Protein AF-A0A090QNX9-F1 (afdb_monomer)

Mean predicted aligned error: 8.04 Å

Organism: NCBI:txid754436

Structure (mmCIF, N/CA/C/O backbone):
data_AF-A0A090QNX9-F1
#
_entry.id   AF-A0A090QNX9-F1
#
loop_
_atom_site.group_PDB
_atom_site.id
_atom_site.type_symbol
_atom_site.label_atom_id
_atom_site.label_alt_id
_atom_site.label_comp_id
_atom_site.label_asym_id
_atom_site.label_entity_id
_atom_site.label_seq_id
_atom_site.pdbx_PDB_ins_code
_atom_site.Cartn_x
_atom_site.Cartn_y
_atom_site.Cartn_z
_atom_site.occupancy
_atom_site.B_iso_or_equiv
_atom_site.auth_seq_id
_atom_site.auth_comp_id
_atom_site.auth_asym_id
_atom_site.auth_atom_id
_atom_site.pdbx_PDB_model_num
ATOM 1 N N . MET A 1 1 ? -19.738 -17.031 10.762 1.00 39.97 1 MET A N 1
ATOM 2 C CA . MET A 1 1 ? -19.616 -15.689 10.153 1.00 39.97 1 MET A CA 1
ATOM 3 C C . MET A 1 1 ? -18.270 -15.121 10.585 1.00 39.97 1 MET A C 1
ATOM 5 O O . MET A 1 1 ? -18.119 -14.813 11.758 1.00 39.97 1 MET A O 1
ATOM 9 N N . LYS A 1 2 ? -17.248 -15.133 9.717 1.00 42.94 2 LYS A N 1
ATOM 10 C CA . LYS A 1 2 ? -15.906 -14.640 10.077 1.00 42.94 2 LYS A CA 1
ATOM 11 C C . LYS A 1 2 ? -15.923 -13.114 10.004 1.00 42.94 2 LYS A C 1
ATOM 13 O O . LYS A 1 2 ? -15.945 -12.558 8.914 1.00 42.94 2 LYS A O 1
ATOM 18 N N . ILE A 1 3 ? -15.971 -12.458 11.161 1.00 47.50 3 ILE A N 1
ATOM 19 C CA . ILE A 1 3 ? -15.735 -11.017 11.266 1.00 47.50 3 ILE A CA 1
ATOM 20 C C . ILE A 1 3 ? -14.233 -10.818 11.064 1.00 47.50 3 ILE A C 1
ATOM 22 O O . ILE A 1 3 ? -13.467 -10.870 12.022 1.00 47.50 3 ILE A O 1
ATOM 26 N N . ASN A 1 4 ? -13.799 -10.646 9.817 1.00 54.09 4 ASN A N 1
ATOM 27 C CA . ASN A 1 4 ? -12.459 -10.140 9.560 1.00 54.09 4 ASN A CA 1
ATOM 28 C C . ASN A 1 4 ? -12.523 -8.629 9.737 1.00 54.09 4 ASN A C 1
ATOM 30 O O . ASN A 1 4 ? -12.951 -7.888 8.857 1.00 54.09 4 ASN A O 1
ATOM 34 N N . LYS A 1 5 ? -12.133 -8.184 10.929 1.00 51.44 5 LYS A N 1
ATOM 35 C CA . LYS A 1 5 ? -11.779 -6.795 11.197 1.00 51.44 5 LYS A CA 1
ATOM 36 C C . LYS A 1 5 ? -10.448 -6.558 10.473 1.00 51.44 5 LYS A C 1
ATOM 38 O O . LYS A 1 5 ? -9.403 -6.590 11.112 1.00 51.44 5 LYS A O 1
ATOM 43 N N . GLN A 1 6 ? -10.483 -6.475 9.140 1.00 62.44 6 GLN A N 1
A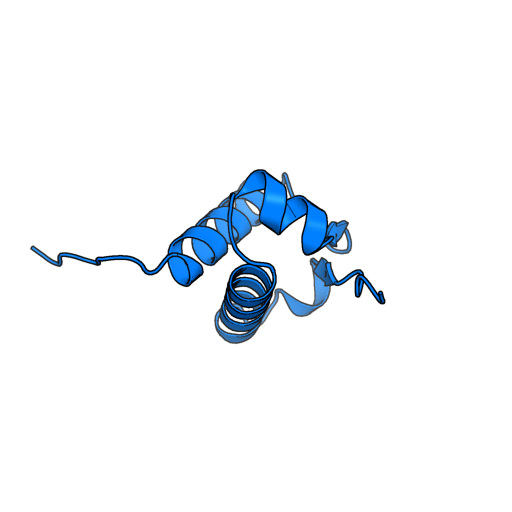TOM 44 C CA . GLN A 1 6 ? -9.270 -6.321 8.341 1.00 62.44 6 GLN A CA 1
ATOM 45 C C . GLN A 1 6 ? -8.542 -5.079 8.840 1.00 62.44 6 GLN A C 1
ATOM 47 O O . GLN A 1 6 ? -9.122 -3.988 8.909 1.00 62.44 6 GLN A O 1
ATOM 52 N N . SER A 1 7 ? -7.294 -5.263 9.263 1.00 78.62 7 SER A N 1
ATOM 53 C CA . SER A 1 7 ? -6.486 -4.141 9.739 1.00 78.62 7 SER A CA 1
ATOM 54 C C . SER A 1 7 ? -6.312 -3.124 8.611 1.00 78.62 7 SER A C 1
ATOM 56 O O . SER A 1 7 ? -6.421 -3.470 7.437 1.00 78.62 7 SER A O 1
ATOM 58 N N . LEU A 1 8 ? -6.028 -1.864 8.950 1.00 79.31 8 LEU A N 1
ATOM 59 C CA . LEU A 1 8 ? -5.720 -0.834 7.944 1.00 79.31 8 LEU A CA 1
ATOM 60 C C . LEU A 1 8 ? -4.603 -1.287 6.990 1.00 79.31 8 LEU A C 1
ATOM 62 O O . LEU A 1 8 ? -4.620 -0.960 5.810 1.00 79.31 8 LEU A O 1
ATOM 66 N N . GLU A 1 9 ? -3.671 -2.091 7.505 1.00 79.50 9 GLU A N 1
ATOM 67 C CA . GLU A 1 9 ? -2.651 -2.776 6.717 1.00 79.50 9 GLU A CA 1
ATOM 68 C C . GLU A 1 9 ? -3.259 -3.713 5.664 1.00 79.50 9 GLU A C 1
ATOM 70 O O . GLU A 1 9 ? -2.984 -3.548 4.484 1.00 79.50 9 GLU A O 1
ATOM 75 N N . GLU A 1 10 ? -4.128 -4.645 6.064 1.00 81.00 10 GLU A N 1
ATOM 76 C CA . GLU A 1 10 ? -4.749 -5.605 5.142 1.00 81.00 10 GLU A CA 1
ATOM 77 C C . GLU A 1 10 ? -5.632 -4.923 4.096 1.00 81.00 10 GLU A C 1
ATOM 79 O O . GLU A 1 10 ? -5.667 -5.355 2.948 1.00 81.00 10 GLU A O 1
ATOM 84 N N . GLN A 1 11 ? -6.327 -3.847 4.470 1.00 83.94 11 G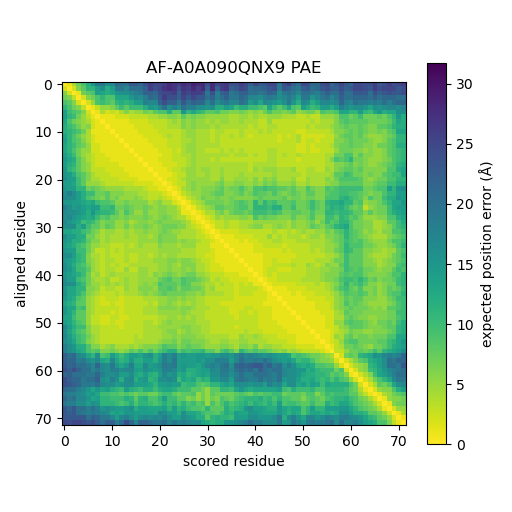LN A N 1
ATOM 85 C CA . GLN A 1 11 ? -7.121 -3.060 3.525 1.00 83.94 11 GLN A CA 1
ATOM 86 C C . GLN A 1 11 ? -6.229 -2.385 2.476 1.00 83.94 11 GLN A C 1
ATOM 88 O O . GLN A 1 11 ? -6.543 -2.428 1.288 1.00 83.94 11 GLN A O 1
ATOM 93 N N . ALA A 1 12 ? -5.090 -1.821 2.888 1.00 82.00 12 ALA A N 1
ATOM 94 C CA . ALA A 1 12 ? -4.112 -1.260 1.960 1.00 82.00 12 ALA A CA 1
ATOM 95 C C . ALA A 1 12 ? -3.477 -2.340 1.069 1.00 82.00 12 ALA A C 1
ATOM 97 O O . ALA A 1 12 ? -3.318 -2.134 -0.133 1.00 82.00 12 ALA A O 1
ATOM 98 N N . THR A 1 13 ? -3.150 -3.502 1.638 1.00 82.44 13 THR A N 1
ATOM 99 C CA . THR A 1 13 ? -2.636 -4.666 0.905 1.00 82.44 13 THR A CA 1
ATOM 100 C C . THR A 1 13 ? -3.640 -5.150 -0.142 1.00 82.44 13 THR A C 1
ATOM 102 O O . THR A 1 13 ? -3.254 -5.369 -1.291 1.00 82.44 13 THR A O 1
ATOM 105 N N . ASP A 1 14 ? -4.923 -5.276 0.209 1.00 83.75 14 ASP A N 1
ATOM 106 C CA . ASP A 1 14 ? -5.961 -5.702 -0.734 1.00 83.75 14 ASP A CA 1
ATOM 107 C C . ASP A 1 14 ? -6.212 -4.649 -1.818 1.00 83.75 14 ASP A C 1
ATOM 109 O O . ASP A 1 14 ? -6.291 -4.998 -2.992 1.00 83.75 14 ASP A O 1
ATOM 113 N N . TYR A 1 15 ? -6.223 -3.359 -1.471 1.00 82.88 15 TYR A N 1
ATOM 114 C CA . TYR A 1 15 ? -6.333 -2.276 -2.451 1.00 82.88 15 TYR A CA 1
ATOM 115 C C . TYR A 1 15 ? -5.196 -2.306 -3.480 1.00 82.88 15 TYR A C 1
ATOM 117 O O . TYR A 1 15 ? -5.436 -2.265 -4.688 1.00 82.88 15 TYR A O 1
ATOM 125 N N . LEU A 1 16 ? -3.954 -2.449 -3.013 1.00 78.31 16 LEU A N 1
ATOM 126 C CA . LEU A 1 16 ? -2.785 -2.589 -3.881 1.00 78.31 16 LEU A CA 1
ATOM 127 C C . LEU A 1 16 ? -2.897 -3.822 -4.774 1.00 78.31 16 LEU A C 1
ATOM 129 O O . LEU A 1 16 ? -2.659 -3.750 -5.978 1.00 78.31 16 LEU A O 1
ATOM 133 N N . ARG A 1 17 ? -3.317 -4.955 -4.204 1.00 79.00 17 ARG A N 1
ATOM 134 C CA . ARG A 1 17 ? -3.578 -6.176 -4.966 1.00 79.00 17 ARG A CA 1
ATOM 135 C C . ARG A 1 17 ? -4.633 -5.939 -6.045 1.00 79.00 17 ARG A C 1
ATOM 137 O O . ARG A 1 17 ? -4.435 -6.386 -7.171 1.00 79.00 17 ARG A O 1
ATOM 144 N N . GLN A 1 18 ? -5.731 -5.258 -5.724 1.00 82.62 18 GLN A N 1
ATOM 145 C CA . GLN A 1 18 ? -6.772 -4.927 -6.691 1.00 82.62 18 GLN A CA 1
ATOM 146 C C . GLN A 1 18 ? -6.214 -4.052 -7.814 1.00 82.62 18 GLN A C 1
ATOM 148 O O . GLN A 1 18 ? -6.470 -4.364 -8.969 1.00 82.62 18 GLN A O 1
ATOM 153 N N . GLN A 1 19 ? -5.417 -3.018 -7.529 1.00 77.81 19 GLN A N 1
AT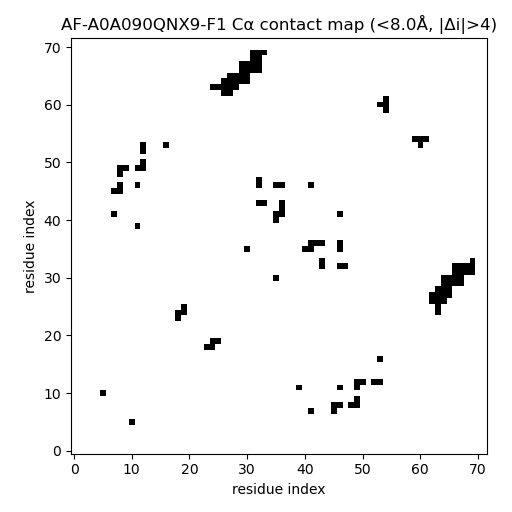OM 154 C CA . GLN A 1 19 ? -4.801 -2.211 -8.590 1.00 77.81 19 GLN A CA 1
ATOM 155 C C . GLN A 1 19 ? -3.874 -3.035 -9.495 1.00 77.81 19 GLN A C 1
ATOM 157 O O . GLN A 1 19 ? -3.918 -2.887 -10.713 1.00 77.81 19 GLN A O 1
ATOM 162 N N . ILE A 1 20 ? -3.094 -3.958 -8.929 1.00 76.50 20 ILE A N 1
ATOM 163 C CA . ILE A 1 20 ? -2.229 -4.852 -9.713 1.00 76.50 20 ILE A CA 1
ATOM 164 C C . ILE A 1 20 ? -3.069 -5.801 -10.583 1.00 76.50 20 ILE A C 1
ATOM 166 O O . ILE A 1 20 ? -2.785 -5.974 -11.765 1.00 76.50 20 ILE A O 1
ATOM 170 N N . VAL A 1 21 ? -4.125 -6.404 -10.023 1.00 79.62 21 VAL A N 1
ATOM 171 C CA . VAL A 1 21 ? -5.011 -7.340 -10.742 1.00 79.62 21 VAL A CA 1
ATOM 172 C C . VAL A 1 21 ? -5.838 -6.630 -11.815 1.00 79.62 21 VAL A C 1
ATOM 174 O O . VAL A 1 21 ? -6.046 -7.189 -12.889 1.00 79.62 21 VAL A O 1
ATOM 177 N N . ASN A 1 22 ? -6.280 -5.401 -11.549 1.00 81.69 22 ASN A N 1
ATOM 178 C CA . ASN A 1 22 ? -6.982 -4.562 -12.520 1.00 81.69 22 ASN A CA 1
ATOM 179 C C . ASN A 1 22 ? -6.044 -4.030 -13.618 1.00 81.69 22 ASN A C 1
ATOM 181 O O . ASN A 1 22 ? -6.528 -3.554 -14.642 1.00 81.69 22 ASN A O 1
ATOM 185 N N . GLY A 1 23 ? -4.723 -4.135 -13.432 1.00 73.94 23 GLY A N 1
ATOM 186 C CA . GLY A 1 23 ? -3.721 -3.605 -14.356 1.00 73.94 23 GLY A CA 1
ATOM 187 C C . GLY A 1 23 ? -3.513 -2.092 -14.246 1.00 73.94 23 GLY A C 1
ATOM 188 O O . GLY A 1 23 ? -2.905 -1.510 -15.138 1.00 73.94 23 GLY A O 1
ATOM 189 N N . ASP A 1 24 ? -4.010 -1.472 -13.172 1.00 75.31 24 ASP A N 1
ATOM 190 C CA . ASP A 1 24 ? -3.798 -0.055 -12.853 1.00 75.31 24 ASP A CA 1
ATOM 191 C C . ASP A 1 24 ? -2.354 0.196 -12.391 1.00 75.31 24 ASP A C 1
ATOM 193 O O . ASP A 1 24 ? -1.766 1.216 -12.726 1.00 75.31 24 ASP A O 1
ATOM 197 N N . MET A 1 25 ? -1.752 -0.785 -11.705 1.00 70.44 25 MET A N 1
ATOM 198 C CA . MET A 1 25 ? -0.330 -0.779 -11.350 1.00 70.44 25 MET A CA 1
ATOM 199 C C . MET A 1 25 ? 0.465 -1.693 -12.277 1.00 70.44 25 MET A C 1
ATOM 201 O O . MET A 1 25 ? 0.396 -2.924 -12.180 1.00 70.44 25 MET A O 1
ATOM 205 N N . ALA A 1 26 ? 1.265 -1.087 -13.153 1.00 64.81 26 ALA A N 1
ATOM 206 C CA . ALA A 1 26 ? 2.134 -1.830 -14.054 1.00 64.81 26 ALA A CA 1
ATOM 207 C C . ALA A 1 26 ? 3.379 -2.377 -13.339 1.00 64.81 26 ALA A C 1
ATOM 209 O O . ALA A 1 26 ? 3.893 -1.814 -12.370 1.00 64.81 26 ALA A O 1
ATOM 210 N N . GLN A 1 27 ? 3.923 -3.480 -13.855 1.00 66.44 27 GLN A N 1
ATOM 211 C CA . GLN A 1 27 ? 5.141 -4.053 -13.301 1.00 66.44 27 GLN A CA 1
ATOM 212 C C . GLN A 1 27 ? 6.338 -3.105 -13.498 1.00 66.44 27 GLN A C 1
ATOM 214 O O . GLN A 1 27 ? 6.727 -2.805 -14.625 1.00 66.44 27 GLN A O 1
ATOM 219 N N . GL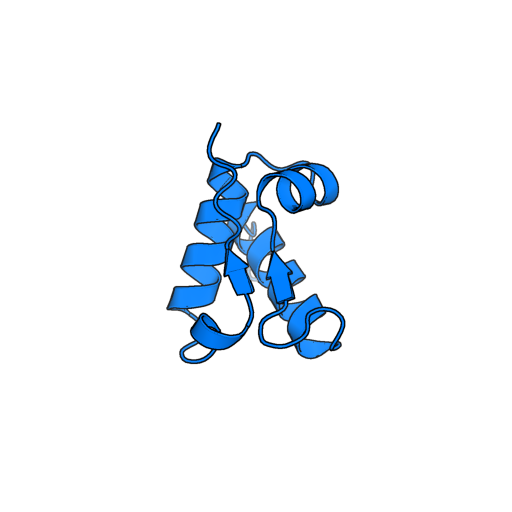Y A 1 28 ? 6.941 -2.654 -12.398 1.00 66.88 28 GLY A N 1
ATOM 220 C CA . GLY A 1 28 ? 8.041 -1.690 -12.377 1.00 66.88 28 GLY A CA 1
ATOM 221 C C . GLY A 1 28 ? 7.590 -0.243 -12.166 1.00 66.88 28 GLY A C 1
ATOM 222 O O . GLY A 1 28 ? 8.440 0.654 -12.164 1.00 66.88 28 GLY A O 1
ATOM 223 N N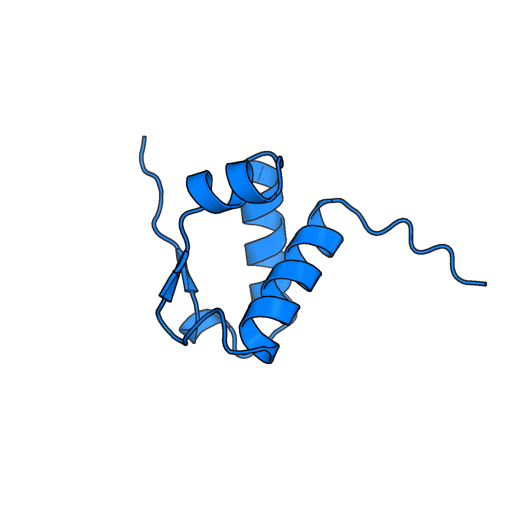 . GLU A 1 29 ? 6.291 -0.014 -11.959 1.00 71.06 29 GLU A N 1
ATOM 224 C CA . GLU A 1 29 ? 5.749 1.293 -11.617 1.00 71.06 29 GLU A CA 1
ATOM 225 C C . GLU A 1 29 ? 6.349 1.799 -10.300 1.00 71.06 29 GLU A C 1
ATOM 227 O O . GLU A 1 2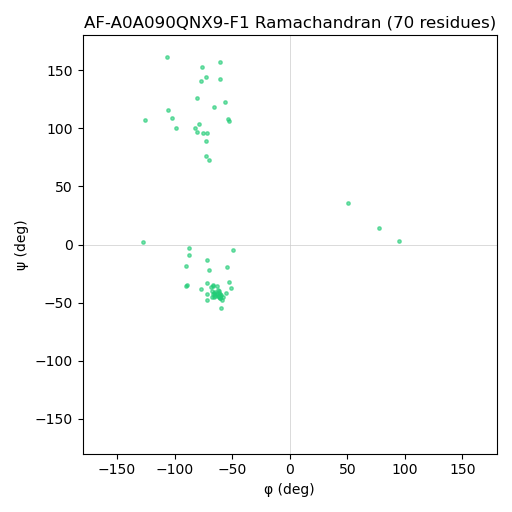9 ? 6.654 1.056 -9.354 1.00 71.06 29 GLU A O 1
ATOM 232 N N . LYS A 1 30 ? 6.588 3.106 -10.254 1.00 70.56 30 LYS A N 1
ATOM 233 C CA . LYS A 1 30 ? 7.184 3.758 -9.098 1.00 70.56 30 LYS A CA 1
ATOM 234 C C . LYS A 1 30 ? 6.090 4.024 -8.069 1.00 70.56 30 LYS A C 1
ATOM 236 O O . LYS A 1 30 ? 5.380 5.020 -8.167 1.00 70.56 30 LYS A O 1
ATOM 241 N N . ILE A 1 31 ? 6.000 3.171 -7.052 1.00 74.50 31 ILE A N 1
ATOM 242 C CA . ILE A 1 31 ? 5.130 3.437 -5.905 1.00 74.50 31 ILE A CA 1
ATOM 243 C C . ILE A 1 31 ? 5.837 4.398 -4.955 1.00 74.50 31 ILE A C 1
ATOM 245 O O . ILE A 1 31 ? 6.961 4.152 -4.511 1.00 74.50 31 ILE A O 1
ATOM 249 N N . VAL A 1 32 ? 5.152 5.496 -4.643 1.00 81.25 32 VAL A N 1
ATOM 250 C CA . VAL A 1 32 ? 5.598 6.502 -3.679 1.00 81.25 32 VAL A CA 1
ATOM 251 C C . VAL A 1 32 ? 4.779 6.340 -2.404 1.00 81.25 32 VAL A C 1
ATOM 253 O O . VAL A 1 32 ? 3.570 6.572 -2.410 1.00 81.25 32 VAL A O 1
ATOM 256 N N . GLU A 1 33 ? 5.442 5.974 -1.304 1.00 81.19 33 GLU A N 1
ATOM 257 C CA . GLU A 1 33 ? 4.803 5.753 0.004 1.00 81.19 33 GLU A CA 1
ATOM 258 C C . GLU A 1 33 ? 3.999 6.980 0.452 1.00 81.19 33 GLU A C 1
ATOM 260 O O . GLU A 1 33 ? 2.880 6.845 0.930 1.00 81.19 33 GLU A O 1
ATOM 265 N N . SER A 1 34 ? 4.541 8.182 0.246 1.00 80.81 34 SER A N 1
ATOM 266 C CA . SER A 1 34 ? 3.909 9.452 0.618 1.00 80.81 34 SER A CA 1
ATOM 267 C C . SER A 1 34 ? 2.643 9.760 -0.183 1.00 80.81 34 SER A C 1
ATOM 269 O O . SER A 1 34 ? 1.701 10.333 0.364 1.00 80.81 34 SER A O 1
ATOM 271 N N . THR A 1 35 ? 2.595 9.371 -1.459 1.00 82.69 35 THR A N 1
ATOM 272 C CA . THR A 1 35 ? 1.391 9.510 -2.291 1.00 82.69 35 THR A CA 1
ATOM 273 C C . THR A 1 35 ? 0.338 8.512 -1.849 1.00 82.69 35 THR A C 1
ATOM 275 O O . THR A 1 35 ? -0.796 8.895 -1.597 1.00 82.69 35 THR A O 1
ATOM 278 N N . LEU A 1 36 ? 0.733 7.253 -1.675 1.00 80.69 36 LEU A N 1
ATOM 279 C CA . LEU A 1 36 ? -0.174 6.178 -1.295 1.00 80.69 36 LEU A CA 1
ATOM 280 C C . LEU A 1 36 ? -0.729 6.371 0.129 1.00 80.69 36 LEU A C 1
ATOM 282 O O . LEU A 1 36 ? -1.895 6.109 0.384 1.00 80.69 36 LEU A O 1
ATOM 286 N N . ALA A 1 37 ? 0.082 6.906 1.045 1.00 85.38 37 ALA A N 1
ATOM 287 C CA . ALA A 1 37 ? -0.342 7.311 2.384 1.00 85.38 37 ALA A CA 1
ATOM 288 C C . ALA A 1 37 ? -1.394 8.425 2.349 1.00 85.38 37 ALA A C 1
ATOM 290 O O . ALA A 1 37 ? -2.332 8.398 3.136 1.00 85.38 37 ALA A O 1
ATOM 291 N N . LYS A 1 38 ? -1.264 9.392 1.434 1.00 85.69 38 LYS A N 1
ATOM 292 C CA . LYS A 1 38 ? -2.280 10.437 1.246 1.00 85.69 38 LYS A CA 1
ATOM 293 C C . LYS A 1 38 ? -3.545 9.895 0.587 1.00 85.69 38 LYS A C 1
ATOM 295 O O . LYS A 1 38 ? -4.625 10.249 1.034 1.00 85.69 38 LYS A O 1
ATOM 300 N N . ASP A 1 39 ? -3.400 9.057 -0.436 1.00 84.44 39 ASP A N 1
ATOM 301 C CA . ASP A 1 39 ? -4.516 8.469 -1.190 1.00 84.44 39 ASP A CA 1
ATOM 302 C C . ASP A 1 39 ? -5.386 7.566 -0.308 1.00 84.44 39 ASP A C 1
ATOM 304 O O . ASP A 1 39 ? -6.607 7.659 -0.317 1.00 84.44 39 ASP A O 1
ATOM 308 N N . LEU A 1 40 ? -4.738 6.750 0.525 1.00 82.25 40 LEU A N 1
ATOM 309 C CA . LEU A 1 40 ? -5.404 5.842 1.458 1.00 82.25 40 LEU A CA 1
ATOM 310 C C . LEU A 1 40 ? -5.725 6.495 2.812 1.00 82.25 40 LEU A C 1
ATOM 312 O O . LEU A 1 40 ? -6.286 5.834 3.682 1.00 82.25 40 LEU A O 1
ATOM 316 N N . GLU A 1 41 ? -5.327 7.755 3.021 1.00 85.19 41 GLU A N 1
ATOM 317 C CA . GLU A 1 41 ? -5.392 8.456 4.315 1.00 85.19 41 GLU A CA 1
ATOM 318 C C . GLU A 1 41 ? -4.758 7.651 5.474 1.00 85.19 41 GLU A C 1
ATOM 320 O O . GLU A 1 41 ? -5.209 7.667 6.622 1.00 85.19 41 GLU A O 1
ATOM 325 N N . LEU A 1 42 ? -3.676 6.929 5.171 1.00 84.88 42 LEU A N 1
ATOM 326 C CA . LEU A 1 42 ? -2.941 6.076 6.101 1.00 84.88 42 LEU A CA 1
ATOM 327 C C . LEU A 1 42 ? -1.601 6.685 6.504 1.00 84.88 42 LEU A C 1
ATOM 329 O O . LEU A 1 42 ? -1.019 7.534 5.834 1.00 84.88 42 LEU A O 1
ATOM 333 N N . SER A 1 43 ? -1.049 6.190 7.611 1.00 83.94 43 SER A N 1
ATOM 334 C CA . SER A 1 43 ? 0.309 6.553 8.003 1.00 83.94 43 SER A CA 1
ATOM 335 C C . SER A 1 43 ? 1.335 5.886 7.083 1.00 83.94 43 SER A C 1
ATOM 337 O O . SER A 1 43 ? 1.177 4.721 6.709 1.00 83.94 43 SER A O 1
ATOM 339 N N . ARG A 1 44 ? 2.438 6.586 6.781 1.00 82.19 44 ARG A N 1
ATOM 340 C CA . ARG A 1 44 ? 3.562 6.052 5.981 1.00 82.19 44 ARG A CA 1
ATOM 341 C C . ARG A 1 44 ? 4.058 4.704 6.513 1.00 82.19 44 ARG A C 1
ATOM 343 O O . ARG A 1 44 ? 4.350 3.802 5.736 1.00 82.19 44 ARG A O 1
ATOM 350 N N . SER A 1 45 ? 4.080 4.541 7.837 1.00 81.69 45 SER A N 1
ATOM 351 C CA . SER A 1 45 ? 4.448 3.281 8.490 1.00 81.69 45 SER A CA 1
ATOM 352 C C . SER A 1 45 ? 3.488 2.141 8.140 1.00 81.69 45 SER A C 1
ATOM 354 O O . SER A 1 45 ? 3.939 1.048 7.821 1.00 81.69 45 SER A O 1
ATOM 356 N N . THR A 1 46 ? 2.177 2.396 8.150 1.00 83.31 46 THR A N 1
ATOM 357 C CA . THR A 1 46 ? 1.147 1.406 7.798 1.00 83.31 46 THR A CA 1
ATOM 358 C C . THR A 1 46 ? 1.232 1.024 6.326 1.00 83.31 46 THR A C 1
ATOM 360 O O . THR A 1 46 ? 1.180 -0.155 6.002 1.00 83.31 46 THR A O 1
ATOM 363 N N . VAL A 1 47 ? 1.436 2.004 5.443 1.00 84.50 47 VAL A N 1
ATOM 364 C CA . VAL A 1 47 ? 1.630 1.771 4.005 1.00 84.50 47 VAL A CA 1
ATOM 365 C C . VAL A 1 47 ? 2.855 0.899 3.745 1.00 84.50 47 VAL A C 1
ATOM 367 O O . VAL A 1 47 ? 2.775 -0.081 3.008 1.00 84.50 47 VAL A O 1
ATOM 370 N N . ARG A 1 48 ? 3.980 1.205 4.397 1.00 81.50 48 ARG A N 1
ATOM 371 C CA . ARG A 1 48 ? 5.203 0.405 4.296 1.00 81.50 48 ARG A CA 1
ATOM 372 C C . ARG A 1 48 ? 4.997 -1.027 4.779 1.00 81.50 48 ARG A C 1
ATOM 374 O O . ARG A 1 48 ? 5.493 -1.955 4.144 1.00 81.50 48 ARG A O 1
ATOM 381 N N . MET A 1 49 ? 4.282 -1.210 5.888 1.00 83.81 49 MET A N 1
ATOM 382 C CA . MET A 1 49 ? 3.950 -2.542 6.393 1.00 83.81 49 MET A CA 1
ATOM 383 C C . MET A 1 49 ? 3.039 -3.287 5.419 1.00 83.81 49 MET A C 1
ATOM 385 O O . MET A 1 49 ? 3.354 -4.416 5.080 1.00 83.81 49 MET A O 1
ATOM 389 N N . ALA A 1 50 ? 2.009 -2.639 4.871 1.00 82.75 50 ALA A N 1
ATOM 390 C CA . ALA A 1 50 ? 1.105 -3.237 3.890 1.00 82.75 50 ALA A CA 1
ATOM 391 C C . ALA A 1 50 ? 1.832 -3.670 2.611 1.00 82.75 50 ALA A C 1
ATOM 393 O O . ALA A 1 50 ? 1.594 -4.765 2.105 1.00 82.75 50 ALA A O 1
ATOM 394 N N . LEU A 1 51 ? 2.757 -2.840 2.117 1.00 78.44 51 LEU A N 1
ATOM 395 C CA . LEU A 1 51 ? 3.626 -3.153 0.979 1.00 78.44 51 LEU A CA 1
ATOM 396 C C . LEU A 1 51 ? 4.570 -4.318 1.296 1.00 78.44 51 LEU A C 1
ATOM 398 O O . LEU A 1 51 ? 4.779 -5.187 0.453 1.00 78.44 51 LEU A O 1
ATOM 402 N N . ASN A 1 52 ? 5.124 -4.359 2.509 1.00 78.88 52 ASN A N 1
ATOM 403 C CA . ASN A 1 52 ? 5.976 -5.456 2.958 1.00 78.88 52 ASN A CA 1
ATOM 404 C C . ASN A 1 52 ? 5.185 -6.764 3.106 1.00 78.88 52 ASN A C 1
ATOM 406 O O . ASN A 1 52 ? 5.645 -7.796 2.632 1.00 78.88 52 ASN A O 1
ATOM 410 N N . SER A 1 53 ? 3.999 -6.719 3.714 1.00 80.06 53 SER A N 1
ATOM 411 C CA . SER A 1 53 ? 3.080 -7.852 3.839 1.00 80.06 53 SER A CA 1
ATOM 412 C C . SER A 1 53 ? 2.648 -8.348 2.460 1.00 80.06 53 SER A C 1
ATOM 414 O O . SER A 1 53 ? 2.763 -9.537 2.187 1.00 80.06 53 SER A O 1
ATOM 416 N N . LEU A 1 54 ? 2.301 -7.443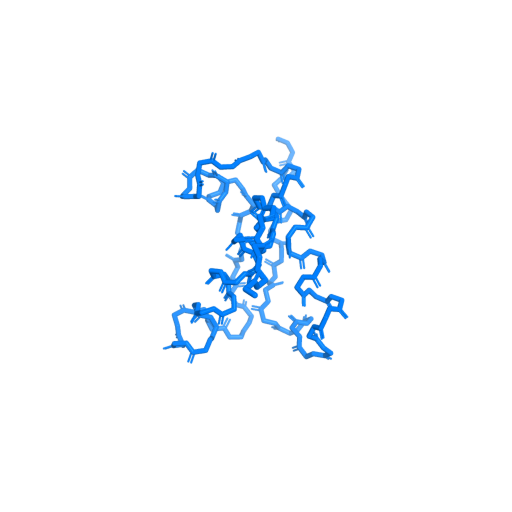 1.536 1.00 77.12 54 LEU A N 1
ATOM 417 C CA . LEU A 1 54 ? 1.994 -7.782 0.142 1.00 77.12 54 LEU A CA 1
ATOM 418 C C . LEU A 1 54 ? 3.181 -8.455 -0.561 1.00 77.12 54 LEU A C 1
ATOM 420 O O . LEU A 1 54 ? 3.001 -9.439 -1.270 1.00 77.12 54 LEU A O 1
ATOM 424 N N . ALA A 1 55 ? 4.397 -7.942 -0.362 1.00 75.12 55 ALA A N 1
ATOM 425 C CA . ALA A 1 55 ? 5.614 -8.512 -0.938 1.00 75.12 55 ALA A CA 1
ATOM 426 C C . ALA A 1 55 ? 6.002 -9.866 -0.321 1.00 75.12 55 ALA A C 1
ATOM 428 O O . ALA A 1 55 ? 6.759 -10.615 -0.936 1.00 75.12 55 ALA A O 1
ATOM 429 N N . HIS A 1 56 ? 5.530 -10.155 0.893 1.00 74.62 56 HIS A N 1
ATOM 430 C CA . HIS A 1 56 ? 5.796 -11.401 1.604 1.00 74.62 56 HIS A CA 1
ATOM 431 C C . HIS A 1 56 ? 4.742 -12.474 1.296 1.00 74.62 56 HIS A C 1
ATOM 433 O O . HIS A 1 56 ? 5.092 -13.644 1.185 1.00 74.62 56 HIS A O 1
ATOM 439 N N . GLU A 1 57 ? 3.474 -12.086 1.117 1.00 69.00 57 GLU A N 1
ATOM 440 C CA . GLU A 1 57 ? 2.397 -12.998 0.708 1.00 69.00 57 GLU A CA 1
ATOM 441 C C . GLU A 1 57 ? 2.436 -13.339 -0.783 1.00 69.00 57 GLU A C 1
ATOM 443 O O . GLU A 1 57 ? 2.163 -14.475 -1.172 1.00 69.00 57 GLU A O 1
ATOM 448 N N . ALA A 1 58 ? 2.773 -12.372 -1.636 1.00 57.53 58 ALA A N 1
ATOM 449 C CA . ALA A 1 58 ? 2.854 -12.584 -3.069 1.0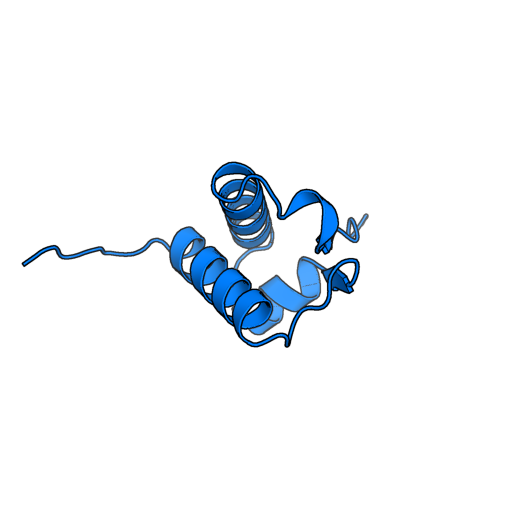0 57.53 58 ALA A CA 1
ATOM 450 C C . ALA A 1 58 ? 4.315 -12.800 -3.475 1.00 57.53 58 ALA A C 1
ATOM 452 O O . ALA A 1 58 ? 5.066 -11.847 -3.686 1.00 57.53 58 ALA A O 1
ATOM 453 N N . ASP A 1 59 ? 4.679 -14.070 -3.666 1.00 45.19 59 ASP A N 1
ATOM 454 C CA . ASP A 1 59 ? 5.966 -14.584 -4.176 1.00 45.19 59 ASP A CA 1
ATOM 455 C C . ASP A 1 59 ? 6.465 -13.905 -5.483 1.00 45.19 59 ASP A C 1
ATOM 457 O O . ASP A 1 59 ? 7.585 -14.133 -5.927 1.00 45.19 59 ASP A O 1
ATOM 461 N N . CYS A 1 60 ? 5.685 -12.999 -6.091 1.00 43.34 60 CYS A N 1
ATOM 462 C CA . CYS A 1 60 ? 5.966 -12.390 -7.390 1.00 43.34 60 CYS A CA 1
ATOM 463 C C . CYS A 1 60 ? 5.939 -10.840 -7.444 1.00 43.34 60 CYS A C 1
ATOM 465 O O . CYS A 1 60 ? 6.167 -10.274 -8.514 1.00 43.34 60 CYS A O 1
ATOM 467 N N . THR A 1 61 ? 5.721 -10.107 -6.341 1.00 48.94 61 THR A N 1
ATOM 468 C CA . THR A 1 61 ? 5.567 -8.626 -6.407 1.00 48.94 61 THR A CA 1
ATOM 469 C C . THR A 1 61 ? 6.885 -7.850 -6.314 1.00 48.94 61 THR A C 1
ATOM 471 O O . THR A 1 61 ? 6.914 -6.655 -6.606 1.00 48.94 61 THR A O 1
ATOM 474 N N . LYS A 1 62 ? 8.022 -8.499 -6.007 1.00 48.38 62 LYS A N 1
ATOM 475 C CA . LYS A 1 62 ? 9.350 -7.838 -6.032 1.00 48.38 62 LYS A CA 1
ATOM 476 C C . LYS A 1 62 ? 9.677 -7.164 -7.373 1.00 48.38 62 LYS A C 1
ATOM 478 O O . LYS A 1 62 ? 10.544 -6.296 -7.412 1.00 48.38 62 LYS A O 1
ATOM 483 N N . ALA A 1 63 ? 8.990 -7.538 -8.452 1.00 45.78 63 ALA A N 1
ATOM 484 C CA . ALA A 1 63 ? 9.141 -6.923 -9.763 1.00 45.78 63 ALA A CA 1
ATOM 485 C C . ALA A 1 63 ? 8.201 -5.725 -10.015 1.00 45.78 63 ALA A C 1
ATOM 487 O O . ALA A 1 63 ? 8.470 -4.948 -10.928 1.00 45.78 63 ALA A O 1
ATOM 488 N N . VAL A 1 64 ? 7.112 -5.565 -9.251 1.00 53.06 64 VAL A N 1
ATOM 489 C CA . VAL A 1 64 ? 6.001 -4.673 -9.626 1.00 53.06 64 VAL A CA 1
ATOM 490 C C . VAL A 1 64 ? 6.178 -3.247 -9.121 1.00 53.06 64 VAL A C 1
ATOM 492 O O . VAL A 1 64 ? 5.848 -2.313 -9.838 1.00 53.06 64 VAL A O 1
ATOM 495 N N . CYS A 1 65 ? 6.760 -3.047 -7.943 1.00 54.38 65 CYS A N 1
ATOM 496 C CA . CYS A 1 65 ? 6.775 -1.728 -7.319 1.00 54.38 65 CYS A CA 1
ATOM 497 C C . CYS A 1 65 ? 8.205 -1.330 -6.974 1.00 54.38 65 CYS A C 1
ATOM 499 O O . CYS A 1 65 ? 8.794 -1.844 -6.020 1.00 54.38 65 CYS A O 1
ATOM 501 N N . ARG A 1 66 ? 8.786 -0.388 -7.726 1.00 57.94 66 ARG A N 1
ATOM 502 C CA . ARG A 1 66 ? 10.036 0.240 -7.290 1.00 57.94 66 ARG A CA 1
ATOM 503 C C . ARG A 1 66 ? 9.655 1.215 -6.181 1.00 57.94 66 ARG A C 1
ATOM 505 O O . ARG A 1 66 ? 9.228 2.326 -6.491 1.00 57.94 66 ARG A O 1
ATOM 512 N N . LEU A 1 67 ? 9.766 0.780 -4.919 1.00 60.06 67 LEU A N 1
ATOM 513 C CA . LEU A 1 67 ? 9.586 1.656 -3.760 1.00 60.06 67 LEU A CA 1
ATOM 514 C C . LEU A 1 67 ? 10.509 2.852 -3.946 1.00 60.06 67 LEU A C 1
ATOM 516 O O . LEU A 1 67 ? 11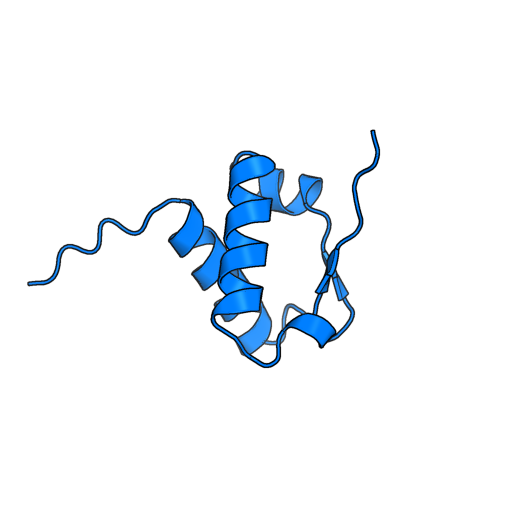.736 2.749 -3.851 1.00 60.06 67 LEU A O 1
ATOM 520 N N . ALA A 1 68 ? 9.910 3.982 -4.285 1.00 55.72 68 ALA A N 1
ATOM 521 C CA . ALA A 1 68 ? 10.598 5.240 -4.236 1.00 55.72 68 ALA A CA 1
ATOM 522 C C . ALA A 1 68 ? 10.756 5.546 -2.761 1.00 55.72 68 ALA A C 1
ATOM 524 O O . ALA A 1 68 ? 9.814 6.029 -2.142 1.00 55.72 68 ALA A O 1
ATOM 525 N N . GLY A 1 69 ? 11.914 5.199 -2.201 1.00 54.47 69 GLY A N 1
ATOM 526 C CA . GLY A 1 69 ? 12.263 5.659 -0.871 1.00 54.47 69 GLY A CA 1
ATOM 527 C C . GLY A 1 69 ? 12.130 7.176 -0.867 1.00 54.47 69 GLY A C 1
ATOM 528 O O . GLY A 1 69 ? 12.919 7.867 -1.513 1.00 54.47 69 GLY A O 1
ATOM 529 N N . ASP A 1 70 ? 11.094 7.666 -0.195 1.00 50.31 70 ASP A N 1
ATOM 530 C CA . ASP A 1 70 ? 10.901 9.073 0.128 1.00 50.31 70 ASP A CA 1
ATOM 531 C C . ASP A 1 70 ? 11.932 9.381 1.224 1.00 50.31 70 ASP A C 1
ATOM 533 O O . ASP A 1 70 ? 11.662 9.303 2.421 1.00 50.31 70 ASP A O 1
ATOM 537 N N . HIS A 1 71 ? 13.193 9.523 0.809 1.00 37.47 71 HIS A N 1
ATOM 538 C CA . HIS A 1 71 ? 14.273 9.975 1.678 1.00 37.47 71 HIS A CA 1
ATOM 539 C C . HIS A 1 71 ? 14.134 11.501 1.831 1.00 37.47 71 HIS A C 1
ATOM 541 O O . HIS A 1 71 ? 13.771 12.156 0.856 1.00 37.47 71 HIS A O 1
ATOM 547 N N . PRO A 1 72 ? 14.386 12.022 3.043 1.00 50.66 72 PRO A N 1
ATOM 548 C CA . PRO A 1 72 ? 13.555 12.965 3.796 1.00 50.66 72 PRO A CA 1
ATOM 549 C C . PRO A 1 72 ? 13.330 14.340 3.163 1.00 50.66 72 PRO A C 1
ATOM 551 O O . PRO A 1 72 ? 14.204 14.815 2.405 1.00 50.66 72 PRO A O 1
#

InterPro domains:
  IPR000524 Transcription regulator HTH, GntR [PF00392] (9-57)
  IPR036388 Winged helix-like DNA-binding domain superfamily [G3DSA:1.10.10.10] (1-58)
  IPR036390 Winged helix DNA-binding domain superfamily [SSF46785] (4-57)

pLDDT: mean 70.78, std 14.14, range [37.47, 85.69]

Sequence (72 aa):
MKINKQSLEEQATDYLRQQIVNGDMAQGEKIVESTLAKDLELSRSTVRMALNSLAHEADCTKAVCRLAGDHP

Radius of gyration: 12.12 Å; Cα contacts (8 Å, |Δi|>4): 66; chains: 1; bounding box: 34×29×26 Å

Secondary structure (DSSP, 8-state):
-------HHHHHHHHHHHHHHHTSS-TTB--BHHHHHHHTT--HHHHHHHHHHHHHH-TTGGGTB--B----

Nearest PDB structures (foldseek):
  4h0e-assembly1_A  TM=9.021E-01  e=3.378E-02  Bacillus subtilis
  6za7-assembly1_A  TM=8.641E-01  e=2.958E-02  Agrobacterium fabrum str. C58
  4r1h-assembly1_B  TM=8.407E-01  e=1.665E-01  Listeria monocytogenes EGD-e
  3ihu-assembly2_B  TM=9.127E-01  e=2.652E-01  Cupriavidus pinatubonensis JMP134
  4n0b-assembly2_C  TM=6.255E-01  e=3.237E-01  Bacillus subtilis

Foldseek 3Di:
DDPCPPPLLNVLLVVVVVCVVVVVFAFADEDELVVSCVVSVHDSVSNVSSVVVNCVVDVPNVRGYPHPPPDD

Solvent-accessible surface area (backbone atoms only — not comparable to full-atom values): 4208 Å² total; per-residue (Å²): 134,87,82,75,79,68,47,75,34,53,52,50,28,49,52,53,49,48,33,44,74,74,56,74,48,48,78,53,38,74,42,43,52,72,57,51,14,59,76,68,73,44,54,55,68,46,46,52,49,13,53,49,52,42,47,66,74,36,94,68,42,86,60,29,51,44,70,44,77,82,72,131